Protein AF-A0A7Z9I8X0-F1 (afdb_monomer_lite)

pLDDT: mean 76.62, std 14.81, range [47.12, 95.0]

Secondary structure (DSSP, 8-state):
--HHHHHHHHHHHHHHHHHHHHHHHHHHHHHHHHHHHHHHTHHHHHHHHHTT--HHHHHHHHHHHHHHHHHHHHHHHHHHHHHHHHHHHTS-GGGT-TTS-TTTTBSSSSB--S-------HHHHHHHHHHHHHHHHHHHHHHHHHHTT--HHHHGGG-

Radius of gyration: 24.28 Å; chains: 1; bounding box: 55×25×72 Å

Structure (mmCIF, N/CA/C/O backbone):
data_AF-A0A7Z9I8X0-F1
#
_entry.id   AF-A0A7Z9I8X0-F1
#
loop_
_atom_site.group_PDB
_atom_site.id
_atom_site.type_symbol
_atom_site.label_atom_id
_atom_site.label_alt_id
_atom_site.label_comp_id
_atom_site.label_asym_id
_atom_site.label_entity_id
_atom_site.label_seq_id
_atom_site.pdbx_PDB_ins_code
_atom_site.Cartn_x
_atom_site.Cartn_y
_atom_site.Cartn_z
_atom_site.occupancy
_atom_site.B_iso_or_equiv
_atom_site.auth_seq_id
_atom_site.auth_comp_id
_atom_site.auth_asym_id
_atom_site.auth_atom_id
_atom_site.pdbx_PDB_model_num
ATOM 1 N N . MET A 1 1 ? 9.023 -12.705 -38.899 1.00 54.38 1 MET A N 1
ATOM 2 C CA . MET A 1 1 ? 9.408 -13.889 -38.105 1.00 54.38 1 MET A CA 1
ATOM 3 C C . MET A 1 1 ? 8.436 -14.007 -36.934 1.00 54.38 1 MET A C 1
ATOM 5 O O . MET A 1 1 ? 8.353 -13.054 -36.171 1.00 54.38 1 MET A O 1
ATOM 9 N N . PRO A 1 2 ? 7.618 -15.070 -36.849 1.00 68.62 2 PRO A N 1
ATOM 10 C CA . PRO A 1 2 ? 6.595 -15.218 -35.807 1.00 68.62 2 PRO A CA 1
ATOM 11 C C . PRO A 1 2 ? 7.161 -15.547 -34.412 1.00 68.62 2 PRO A C 1
ATOM 13 O O . PRO A 1 2 ? 6.538 -15.157 -33.427 1.00 68.62 2 PRO A O 1
ATOM 16 N N . ASP A 1 3 ? 8.350 -16.155 -34.320 1.00 71.75 3 ASP A N 1
ATOM 17 C CA . ASP A 1 3 ? 8.948 -16.568 -33.037 1.00 71.75 3 ASP A CA 1
ATOM 18 C C . ASP A 1 3 ? 9.293 -15.397 -32.101 1.00 71.75 3 ASP A C 1
ATOM 20 O O . ASP A 1 3 ? 8.982 -15.435 -30.912 1.00 71.75 3 ASP A O 1
ATOM 24 N N . ILE A 1 4 ? 9.841 -14.300 -32.632 1.00 70.69 4 ILE A N 1
ATOM 25 C CA . ILE A 1 4 ? 10.164 -13.098 -31.837 1.00 70.69 4 ILE A CA 1
ATOM 26 C C . ILE A 1 4 ? 8.918 -12.404 -31.261 1.00 70.69 4 ILE A C 1
ATOM 28 O O . ILE A 1 4 ? 8.968 -11.775 -30.209 1.00 70.69 4 ILE A O 1
ATOM 32 N N . ALA A 1 5 ? 7.766 -12.515 -31.929 1.00 74.44 5 ALA A N 1
ATOM 33 C CA . ALA A 1 5 ? 6.522 -11.941 -31.422 1.00 74.44 5 ALA A CA 1
ATOM 34 C C . ALA A 1 5 ? 5.926 -12.801 -30.298 1.00 74.44 5 ALA A C 1
ATOM 36 O O . ALA A 1 5 ? 5.265 -12.273 -29.400 1.00 74.44 5 ALA A O 1
ATOM 37 N N . THR A 1 6 ? 6.148 -14.118 -30.338 1.00 78.56 6 THR A N 1
ATOM 38 C CA . THR A 1 6 ? 5.732 -15.031 -29.271 1.00 78.56 6 THR A CA 1
ATOM 39 C C . THR A 1 6 ? 6.621 -14.928 -28.035 1.00 78.56 6 THR A C 1
ATOM 41 O O . THR A 1 6 ? 6.076 -14.938 -26.932 1.00 78.56 6 THR A O 1
ATOM 44 N N . THR A 1 7 ? 7.935 -14.722 -28.185 1.00 76.50 7 THR A N 1
ATOM 45 C CA . THR A 1 7 ? 8.851 -14.532 -27.044 1.00 76.50 7 THR A CA 1
ATOM 46 C C . THR A 1 7 ? 8.546 -13.243 -26.280 1.00 76.50 7 THR A C 1
ATOM 48 O O . THR A 1 7 ? 8.316 -13.292 -25.075 1.00 76.50 7 THR A O 1
ATOM 51 N N . ILE A 1 8 ? 8.367 -12.114 -26.977 1.00 77.31 8 ILE A N 1
ATOM 52 C CA . ILE A 1 8 ? 8.001 -10.828 -26.348 1.00 77.31 8 ILE A CA 1
ATOM 53 C C . ILE A 1 8 ? 6.670 -10.926 -25.579 1.00 77.31 8 ILE A C 1
ATOM 55 O O . ILE A 1 8 ? 6.493 -10.314 -24.522 1.00 77.31 8 ILE A O 1
ATOM 59 N N . ARG A 1 9 ? 5.702 -11.695 -26.097 1.00 79.94 9 ARG A N 1
ATOM 60 C CA . ARG A 1 9 ? 4.418 -11.918 -25.411 1.00 79.94 9 ARG A CA 1
ATOM 61 C C . ARG A 1 9 ? 4.577 -12.786 -24.163 1.00 79.94 9 ARG A C 1
ATOM 63 O O . ARG A 1 9 ? 3.959 -12.460 -23.153 1.00 79.94 9 ARG A O 1
ATOM 70 N N . MET A 1 10 ? 5.387 -13.846 -24.220 1.00 83.69 10 MET A N 1
ATOM 71 C CA . MET A 1 10 ? 5.678 -14.691 -23.056 1.00 83.69 10 MET A CA 1
ATOM 72 C C . MET A 1 10 ? 6.347 -13.896 -21.936 1.00 83.69 10 MET A C 1
ATOM 74 O O . MET A 1 10 ? 5.865 -13.945 -20.803 1.00 83.69 10 MET A O 1
ATOM 78 N N . ASP A 1 11 ? 7.372 -13.105 -22.256 1.00 84.25 11 ASP A N 1
ATOM 79 C CA . ASP A 1 11 ? 8.092 -12.304 -21.262 1.00 84.25 11 ASP A CA 1
ATOM 80 C C . ASP A 1 11 ? 7.173 -11.285 -20.590 1.00 84.25 11 ASP A C 1
ATOM 82 O O . ASP A 1 11 ? 7.150 -11.155 -19.364 1.00 84.25 11 ASP A O 1
ATOM 86 N N . ARG A 1 12 ? 6.325 -10.608 -21.374 1.00 83.44 12 ARG A N 1
ATOM 87 C CA . ARG A 1 12 ? 5.361 -9.651 -20.826 1.00 83.44 12 ARG A CA 1
ATOM 88 C C . ARG A 1 12 ? 4.384 -10.313 -19.856 1.00 83.44 12 ARG A C 1
ATOM 90 O O . ARG A 1 12 ? 4.099 -9.750 -18.800 1.00 83.44 12 ARG A O 1
ATOM 97 N N . THR A 1 13 ? 3.861 -11.487 -20.201 1.00 87.75 13 THR A N 1
ATOM 98 C CA . THR A 1 13 ? 2.948 -12.228 -19.322 1.00 87.75 13 THR A CA 1
ATOM 99 C C . THR A 1 13 ? 3.655 -12.694 -18.050 1.00 87.75 13 THR A C 1
ATOM 101 O O . THR A 1 13 ? 3.085 -12.558 -16.965 1.00 87.75 13 THR A O 1
ATOM 104 N N . ALA A 1 14 ? 4.900 -13.169 -18.155 1.00 87.38 14 ALA A N 1
ATOM 105 C CA . ALA A 1 14 ? 5.701 -13.568 -17.004 1.00 87.38 14 ALA A CA 1
ATOM 106 C C . ALA A 1 14 ? 5.908 -12.390 -16.039 1.00 87.38 14 ALA A C 1
ATOM 108 O O . ALA A 1 14 ? 5.537 -12.488 -14.869 1.00 87.38 14 ALA A O 1
ATOM 109 N N . VAL A 1 15 ? 6.387 -11.243 -16.530 1.00 85.12 15 VAL A N 1
ATOM 110 C CA . VAL A 1 15 ? 6.625 -10.044 -15.705 1.00 85.12 15 VAL A CA 1
ATOM 111 C C . VAL A 1 15 ? 5.349 -9.576 -15.000 1.00 85.12 15 VAL A C 1
ATOM 113 O O . VAL A 1 15 ? 5.376 -9.306 -13.799 1.00 85.12 15 VAL A O 1
ATOM 116 N N . VAL A 1 16 ? 4.212 -9.535 -15.704 1.00 86.38 16 VAL A N 1
ATOM 117 C CA . VAL A 1 16 ? 2.921 -9.155 -15.101 1.00 86.38 16 VAL A CA 1
ATOM 118 C C . VAL A 1 16 ? 2.503 -10.136 -14.002 1.00 86.38 16 VAL A C 1
ATOM 120 O O . VAL A 1 16 ? 2.010 -9.709 -12.958 1.00 86.38 16 VAL A O 1
ATOM 123 N N . SER A 1 17 ? 2.721 -11.440 -14.195 1.00 90.69 17 SER A N 1
ATOM 124 C CA . SER A 1 17 ? 2.374 -12.450 -13.189 1.00 90.69 17 SER A CA 1
ATOM 125 C C . SER A 1 17 ? 3.215 -12.327 -11.911 1.00 90.69 17 SER A C 1
ATOM 127 O O . SER A 1 17 ? 2.658 -12.324 -10.811 1.00 90.69 17 SER A O 1
ATOM 129 N N . PHE A 1 18 ? 4.532 -12.129 -12.040 1.00 91.38 18 PHE A N 1
ATOM 130 C CA . PHE A 1 18 ? 5.422 -11.905 -10.898 1.00 91.38 18 PHE A CA 1
ATOM 131 C C . PHE A 1 18 ? 5.068 -10.623 -10.156 1.00 91.38 18 PHE A C 1
ATOM 133 O O . PHE A 1 18 ? 4.993 -10.606 -8.929 1.00 91.38 18 PHE A O 1
ATOM 140 N N . MET A 1 19 ? 4.790 -9.558 -10.903 1.00 88.38 19 MET A N 1
ATOM 141 C CA . MET A 1 19 ? 4.387 -8.284 -10.336 1.00 88.38 19 MET A CA 1
ATOM 142 C C . MET A 1 19 ? 3.102 -8.409 -9.513 1.00 88.38 19 MET A C 1
ATOM 144 O O . MET A 1 19 ? 3.039 -7.914 -8.388 1.00 88.38 19 MET A O 1
ATOM 148 N N . PHE A 1 20 ? 2.093 -9.104 -10.044 1.00 90.88 20 PHE A N 1
ATOM 149 C CA . PHE A 1 20 ? 0.861 -9.377 -9.313 1.00 90.88 20 PHE A CA 1
ATOM 150 C C . PHE A 1 20 ? 1.143 -10.126 -8.004 1.00 90.88 20 PHE A C 1
ATOM 152 O O . PHE A 1 20 ? 0.625 -9.753 -6.952 1.00 90.88 20 PHE A O 1
ATOM 159 N N . MET A 1 21 ? 2.016 -11.135 -8.044 1.00 95.00 21 MET A N 1
ATOM 160 C CA . MET A 1 21 ? 2.382 -11.904 -6.856 1.00 95.00 21 MET A CA 1
ATOM 161 C C . MET A 1 21 ? 3.079 -11.043 -5.792 1.00 95.00 21 MET A C 1
ATOM 163 O O . MET A 1 21 ? 2.729 -11.120 -4.615 1.00 95.00 21 MET A O 1
ATOM 167 N N . LEU A 1 22 ? 4.014 -10.177 -6.196 1.00 92.88 22 LEU A N 1
ATOM 168 C CA . LEU A 1 22 ? 4.693 -9.252 -5.285 1.00 92.88 22 LEU A CA 1
ATOM 169 C C . LEU A 1 22 ? 3.708 -8.303 -4.603 1.00 92.88 22 LEU A C 1
ATOM 171 O O . LEU A 1 22 ? 3.783 -8.116 -3.389 1.00 92.88 22 LEU A O 1
ATOM 175 N N . VAL A 1 23 ? 2.753 -7.751 -5.356 1.00 90.19 23 VAL A N 1
ATOM 176 C CA . VAL A 1 23 ? 1.706 -6.894 -4.787 1.00 90.19 23 VAL A CA 1
ATOM 177 C C . VAL A 1 23 ? 0.922 -7.649 -3.714 1.00 90.19 23 VAL A C 1
ATOM 179 O O . VAL A 1 23 ? 0.738 -7.124 -2.619 1.00 90.19 23 VAL A O 1
ATOM 182 N N . VAL A 1 24 ? 0.524 -8.897 -3.973 1.00 92.50 24 VAL A N 1
ATOM 183 C CA . VAL A 1 24 ? -0.198 -9.724 -2.991 1.00 92.50 24 VAL A CA 1
ATOM 184 C C . VAL A 1 24 ? 0.622 -9.946 -1.715 1.00 92.50 24 VAL A C 1
ATOM 186 O O . VAL A 1 24 ? 0.086 -9.798 -0.617 1.00 92.50 24 VAL A O 1
ATOM 189 N N . ILE A 1 25 ? 1.917 -10.254 -1.834 1.00 94.62 25 ILE A N 1
ATOM 190 C CA . ILE A 1 25 ? 2.803 -10.476 -0.677 1.00 94.62 25 ILE A CA 1
ATOM 191 C C . ILE A 1 25 ? 2.925 -9.207 0.172 1.00 94.62 25 ILE A C 1
ATOM 193 O O . ILE A 1 25 ? 2.810 -9.259 1.401 1.00 94.62 25 ILE A O 1
ATOM 197 N N . VAL A 1 26 ? 3.126 -8.055 -0.471 1.00 91.56 26 VAL A N 1
ATOM 198 C CA . VAL A 1 26 ? 3.239 -6.773 0.233 1.00 91.56 26 VAL A CA 1
ATOM 199 C C . VAL A 1 26 ? 1.927 -6.430 0.937 1.00 91.56 26 VAL A C 1
ATOM 201 O O . VAL A 1 26 ? 1.946 -6.069 2.112 1.00 91.56 26 VAL A O 1
ATOM 204 N N . LEU A 1 27 ? 0.783 -6.618 0.274 1.00 90.62 27 LEU A N 1
ATOM 205 C CA . LEU A 1 27 ? -0.529 -6.403 0.888 1.00 90.62 27 LEU A CA 1
ATOM 206 C C . LEU A 1 27 ? -0.745 -7.315 2.100 1.00 90.62 27 LEU A C 1
ATOM 208 O O . LEU A 1 27 ? -1.195 -6.846 3.140 1.00 90.62 27 LEU A O 1
ATOM 212 N N . PHE A 1 28 ? -0.379 -8.594 2.011 1.00 91.94 28 PHE A N 1
ATOM 213 C CA . PHE A 1 28 ? -0.487 -9.521 3.139 1.00 91.94 28 PHE A CA 1
ATOM 214 C C . PHE A 1 28 ? 0.419 -9.125 4.317 1.00 91.94 28 PHE A C 1
ATOM 216 O O . PHE A 1 28 ? 0.033 -9.236 5.484 1.00 91.94 28 PHE A O 1
ATOM 223 N N . THR A 1 29 ? 1.610 -8.611 4.012 1.00 92.44 29 THR A N 1
ATOM 224 C CA . THR A 1 29 ? 2.552 -8.108 5.017 1.00 92.44 29 THR A CA 1
ATOM 225 C C . THR A 1 29 ? 1.971 -6.893 5.735 1.00 92.44 29 THR A C 1
ATOM 227 O O . THR A 1 29 ? 1.914 -6.871 6.963 1.00 92.44 29 THR A O 1
ATOM 230 N N . MET A 1 30 ? 1.455 -5.913 4.985 1.00 90.75 30 MET A N 1
ATOM 231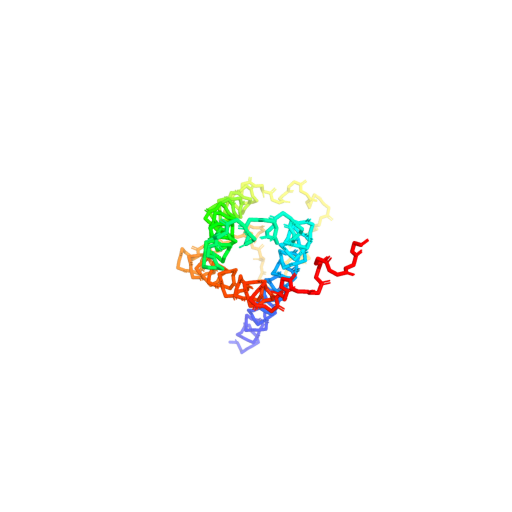 C CA . MET A 1 30 ? 0.796 -4.738 5.566 1.00 90.75 30 MET A CA 1
ATOM 232 C C . MET A 1 30 ? -0.429 -5.125 6.393 1.00 90.75 30 MET A C 1
ATOM 234 O O . MET A 1 30 ? -0.604 -4.619 7.500 1.00 90.75 30 MET A O 1
ATOM 238 N N . PHE A 1 31 ? -1.246 -6.051 5.886 1.00 89.62 31 PHE A N 1
ATOM 239 C CA . PHE A 1 31 ? -2.405 -6.574 6.602 1.00 89.62 31 PHE A CA 1
ATOM 240 C C . PHE A 1 31 ? -2.008 -7.129 7.971 1.00 89.62 31 PHE A C 1
ATOM 242 O O . PHE A 1 31 ? -2.615 -6.769 8.976 1.00 89.62 31 PHE A O 1
ATOM 249 N N . SER A 1 32 ? -0.971 -7.966 8.012 1.00 89.81 32 SER A N 1
ATOM 250 C CA . SER A 1 32 ? -0.517 -8.615 9.244 1.00 89.81 32 SER A CA 1
ATOM 251 C C . SER A 1 32 ? -0.049 -7.595 10.287 1.00 89.81 32 SER A C 1
ATOM 253 O O . SER A 1 32 ? -0.385 -7.715 11.464 1.00 89.81 32 SER A O 1
ATOM 255 N N . THR A 1 33 ? 0.654 -6.546 9.858 1.00 90.12 33 THR A N 1
ATOM 256 C CA . THR A 1 33 ? 1.115 -5.469 10.746 1.00 90.12 33 THR A CA 1
ATOM 257 C C . THR A 1 33 ? -0.041 -4.634 11.297 1.00 90.12 33 THR A C 1
ATOM 259 O O . THR A 1 33 ? -0.108 -4.394 12.502 1.00 90.12 33 THR A O 1
ATOM 262 N N . ILE A 1 34 ? -0.983 -4.216 10.443 1.00 88.56 34 ILE A N 1
ATOM 263 C CA . ILE A 1 34 ? -2.144 -3.417 10.871 1.00 88.56 34 ILE A CA 1
ATOM 264 C C . ILE A 1 34 ? -3.040 -4.243 11.801 1.00 88.56 34 ILE A C 1
ATOM 266 O O . ILE A 1 34 ? -3.544 -3.741 12.808 1.00 88.56 34 ILE A O 1
ATOM 270 N N . LEU A 1 35 ? -3.214 -5.531 11.502 1.00 86.62 35 LEU A N 1
ATOM 271 C CA . LEU A 1 35 ? -3.962 -6.443 12.355 1.00 86.62 35 LEU A CA 1
ATOM 272 C C . LEU A 1 35 ? -3.330 -6.543 13.747 1.00 86.62 35 LEU A C 1
ATOM 274 O O . LEU A 1 35 ? -4.039 -6.434 14.741 1.00 86.62 35 LEU A O 1
ATOM 278 N N . MET A 1 36 ? -2.006 -6.682 13.838 1.00 87.56 36 MET A N 1
ATOM 279 C CA . MET A 1 36 ? -1.325 -6.714 15.134 1.00 87.56 36 MET A CA 1
ATOM 280 C C . MET A 1 36 ? -1.506 -5.399 15.910 1.00 87.56 36 MET A C 1
ATOM 282 O O . MET A 1 36 ? -1.964 -5.425 17.051 1.00 87.56 36 MET A O 1
ATOM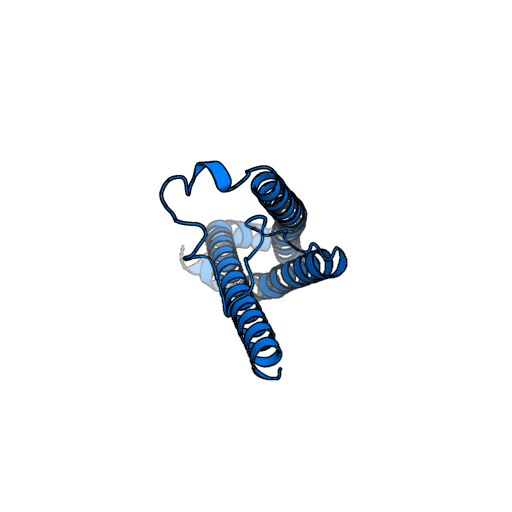 286 N N . SER A 1 37 ? -1.246 -4.252 15.270 1.00 85.81 37 SER A N 1
ATOM 287 C CA . SER A 1 37 ? -1.406 -2.913 15.872 1.00 85.81 37 SER A CA 1
ATOM 288 C C . SER A 1 37 ? -2.823 -2.690 16.424 1.00 85.81 37 SER A C 1
ATOM 290 O O . SER A 1 37 ? -3.017 -2.176 17.528 1.00 85.81 37 SER A O 1
ATOM 292 N N . THR A 1 38 ? -3.842 -3.142 15.688 1.00 84.00 38 THR A N 1
ATOM 293 C CA . THR A 1 38 ? -5.244 -3.025 16.118 1.00 84.00 38 THR A CA 1
ATOM 294 C C . THR A 1 38 ? -5.609 -3.974 17.258 1.00 84.00 38 THR A C 1
ATOM 296 O O . THR A 1 38 ? -6.397 -3.596 18.125 1.00 84.00 38 THR A O 1
ATOM 299 N N . LEU A 1 39 ? -5.037 -5.181 17.298 1.00 83.00 39 LEU A N 1
ATOM 300 C CA . LEU A 1 39 ? -5.262 -6.141 18.381 1.00 83.00 39 LEU A CA 1
ATOM 301 C C . LEU A 1 39 ? -4.634 -5.686 19.702 1.00 83.00 39 LEU A C 1
ATOM 303 O O . LEU A 1 39 ? -5.273 -5.819 20.745 1.00 83.00 39 LEU A O 1
ATOM 307 N N . GLU A 1 40 ? -3.430 -5.116 19.673 1.00 86.00 40 GLU A N 1
ATOM 308 C CA . GLU A 1 40 ? -2.761 -4.596 20.875 1.00 86.00 40 GLU A CA 1
ATOM 309 C C . GLU A 1 40 ? -3.536 -3.427 21.497 1.00 86.00 40 GLU A C 1
ATOM 311 O O . GLU A 1 40 ? -3.748 -3.378 22.710 1.00 86.00 40 GLU A O 1
ATOM 316 N N . ARG A 1 41 ? -4.045 -2.521 20.655 1.00 84.00 41 ARG A N 1
ATOM 317 C CA . ARG A 1 41 ? -4.772 -1.311 21.078 1.00 84.00 41 ARG A CA 1
ATOM 318 C C . ARG A 1 41 ? -6.257 -1.542 21.349 1.00 84.00 41 ARG A C 1
ATOM 320 O O . ARG A 1 41 ? -6.967 -0.633 21.775 1.00 84.00 41 ARG A O 1
ATOM 327 N N . LYS A 1 42 ? -6.742 -2.768 21.156 1.00 81.31 42 LYS A N 1
ATOM 328 C CA . LYS A 1 42 ? -8.143 -3.154 21.357 1.00 81.31 42 LYS A CA 1
ATOM 329 C C . LYS A 1 42 ? -8.667 -2.802 22.754 1.00 81.31 42 LYS A C 1
ATOM 331 O O . LYS A 1 42 ? -9.752 -2.243 22.883 1.00 81.31 42 LYS A O 1
ATOM 336 N N . ARG A 1 43 ? -7.850 -3.046 23.784 1.00 78.56 43 ARG A N 1
ATOM 337 C CA . ARG A 1 43 ? -8.175 -2.723 25.185 1.00 78.56 43 ARG A CA 1
ATOM 338 C C . ARG A 1 43 ? -8.309 -1.219 25.432 1.00 78.56 43 ARG A C 1
ATOM 340 O O . ARG A 1 43 ? -9.181 -0.799 26.186 1.00 78.56 43 ARG A O 1
ATOM 347 N N . GLU A 1 44 ? -7.470 -0.412 24.789 1.00 84.06 44 GLU A N 1
ATOM 348 C CA . GLU A 1 44 ? -7.548 1.053 24.857 1.00 84.06 44 GLU A CA 1
ATOM 349 C C . GLU A 1 44 ? -8.798 1.567 24.134 1.00 84.06 44 GLU A C 1
ATOM 351 O O . GLU A 1 44 ? -9.487 2.463 24.612 1.00 84.06 44 GLU A O 1
ATOM 356 N N . PHE A 1 45 ? -9.150 0.961 22.999 1.00 81.75 45 PHE A N 1
ATOM 357 C CA . PHE A 1 45 ? -10.370 1.305 22.277 1.00 81.75 45 PHE A CA 1
ATOM 358 C C . PHE A 1 45 ? -11.635 0.968 23.066 1.00 81.75 45 PHE A C 1
ATOM 360 O O . PHE A 1 45 ? -12.578 1.757 23.057 1.00 81.75 45 PHE A O 1
ATOM 367 N N . ALA A 1 46 ? -11.654 -0.151 23.792 1.00 79.06 46 ALA A N 1
ATOM 368 C CA . ALA A 1 46 ? -12.770 -0.509 24.661 1.00 79.06 46 ALA A CA 1
ATOM 369 C C . ALA A 1 46 ? -12.963 0.484 25.820 1.00 79.06 46 ALA A C 1
ATOM 371 O O . ALA A 1 46 ? -14.103 0.832 26.136 1.00 79.06 46 ALA A O 1
ATOM 372 N N . SER A 1 47 ? -11.879 0.990 26.421 1.00 83.81 47 SER A N 1
ATOM 373 C CA . SER A 1 47 ? -11.980 2.010 27.473 1.00 83.81 47 SER A CA 1
ATOM 374 C C . SER A 1 47 ? -12.446 3.365 26.925 1.00 83.81 47 SER A C 1
ATOM 376 O O . SER A 1 47 ? -13.286 4.013 27.546 1.00 83.81 47 SER A O 1
ATOM 378 N N . LEU A 1 48 ? -11.996 3.759 25.729 1.00 82.62 48 LEU A N 1
ATOM 379 C CA . LEU A 1 48 ? -12.481 4.960 25.034 1.00 82.62 48 LEU A CA 1
ATOM 380 C C . LEU A 1 48 ? -13.970 4.852 24.667 1.00 82.62 48 LEU A C 1
ATOM 382 O O . LEU A 1 48 ? -14.740 5.783 24.898 1.00 82.62 48 LEU A O 1
ATOM 386 N N . LEU A 1 49 ? -14.407 3.694 24.164 1.00 82.00 49 LEU A N 1
ATOM 387 C CA . LEU A 1 49 ? -15.821 3.410 23.891 1.00 82.00 49 LEU A CA 1
ATOM 388 C C . LEU A 1 49 ? -16.679 3.516 25.161 1.00 82.00 49 LEU A C 1
ATOM 390 O O . LEU A 1 49 ? -17.784 4.053 25.105 1.00 82.00 49 LEU A O 1
ATOM 394 N N . ALA A 1 50 ? -16.167 3.065 26.310 1.00 81.31 50 ALA A N 1
ATOM 395 C CA . ALA A 1 50 ? -16.854 3.188 27.598 1.00 81.31 50 ALA A CA 1
ATOM 396 C C . ALA A 1 50 ? -16.982 4.647 28.082 1.00 81.31 50 ALA A C 1
ATOM 398 O O . ALA A 1 50 ? -17.931 4.969 28.795 1.00 81.31 50 ALA A O 1
ATOM 399 N N . LEU A 1 51 ? -16.073 5.536 27.665 1.00 83.19 51 LEU A N 1
ATOM 400 C CA . LEU A 1 51 ? -16.142 6.981 27.918 1.00 83.19 51 LEU A CA 1
ATOM 401 C C . LEU A 1 51 ? -17.077 7.728 26.947 1.00 83.19 51 LEU A C 1
ATOM 403 O O . LEU A 1 51 ? -17.314 8.921 27.130 1.00 83.19 51 LEU A O 1
ATOM 407 N N . GLY A 1 52 ? -17.635 7.040 25.945 1.00 82.56 52 GLY A N 1
ATOM 408 C CA . GLY A 1 52 ? -18.592 7.600 24.985 1.00 82.56 52 GLY A CA 1
ATOM 409 C C . GLY A 1 52 ? -18.017 7.918 23.602 1.00 82.56 52 GLY A C 1
ATOM 410 O O . GLY A 1 52 ? -18.720 8.508 22.783 1.00 82.56 52 GLY A O 1
ATOM 411 N N . THR A 1 53 ? -16.773 7.523 23.308 1.00 82.06 53 THR A N 1
ATOM 412 C CA . THR A 1 53 ? -16.182 7.664 21.968 1.00 82.06 53 THR A CA 1
ATOM 413 C C . THR A 1 53 ? -16.964 6.855 20.932 1.00 82.06 53 THR A C 1
ATOM 415 O O . THR A 1 53 ? -17.341 5.706 21.163 1.00 82.06 53 THR A O 1
ATOM 418 N N . GLN A 1 54 ? -17.203 7.434 19.754 1.00 82.25 54 GLN A N 1
ATOM 419 C CA . GLN A 1 54 ? -17.964 6.768 18.701 1.00 82.25 54 GLN A CA 1
ATOM 420 C C . GLN A 1 54 ? -17.085 5.768 17.930 1.00 82.25 54 GLN A C 1
ATOM 422 O O . GLN A 1 54 ? -15.968 6.078 17.525 1.00 82.25 54 GLN A O 1
ATOM 427 N N . GLN A 1 55 ? -17.637 4.590 17.609 1.00 78.31 55 GLN A N 1
ATOM 428 C CA . GLN A 1 55 ? -16.984 3.554 16.784 1.00 78.31 55 GLN A CA 1
ATOM 429 C C . GLN A 1 55 ? -16.438 4.090 15.441 1.00 78.31 55 GLN A C 1
ATOM 431 O O . GLN A 1 55 ? -15.543 3.491 14.853 1.00 78.31 55 GLN A O 1
ATOM 436 N N . ILE A 1 56 ? -16.997 5.191 14.922 1.00 82.12 56 ILE A N 1
ATOM 437 C CA . ILE A 1 56 ? -16.568 5.823 13.666 1.00 82.12 56 ILE A CA 1
ATOM 438 C C . ILE A 1 56 ? -15.177 6.463 13.788 1.00 82.12 56 ILE A C 1
ATOM 440 O O . ILE A 1 56 ? -14.409 6.409 12.831 1.00 82.12 56 ILE A O 1
ATOM 444 N N . GLU A 1 57 ? -14.832 7.015 14.956 1.00 84.94 57 GLU A N 1
ATOM 445 C CA . GLU A 1 57 ? -13.553 7.700 15.179 1.00 84.94 57 GLU A CA 1
ATOM 446 C C . GLU A 1 57 ? -12.396 6.701 15.119 1.00 84.94 57 GLU A C 1
ATOM 448 O O . GLU A 1 57 ? -11.378 6.956 14.479 1.00 84.94 57 GLU A O 1
ATOM 453 N N . LEU A 1 58 ? -12.612 5.500 15.662 1.00 83.38 58 LEU A N 1
ATOM 454 C CA . LEU A 1 58 ? -11.657 4.393 15.597 1.00 83.38 58 LEU A CA 1
ATOM 455 C C . LEU A 1 58 ? -11.414 3.928 14.155 1.00 83.38 58 LEU A C 1
ATOM 457 O O . LEU A 1 58 ? -10.274 3.705 13.745 1.00 83.38 58 LEU A O 1
ATOM 461 N N . LYS A 1 59 ? -12.485 3.818 13.357 1.00 84.56 59 LYS A N 1
ATOM 462 C CA . LYS A 1 59 ? -12.390 3.445 11.935 1.00 84.56 59 LYS A CA 1
ATOM 463 C C . LYS A 1 59 ? -11.634 4.501 11.134 1.00 84.56 59 LYS A C 1
ATOM 465 O O . LYS A 1 59 ? -10.789 4.150 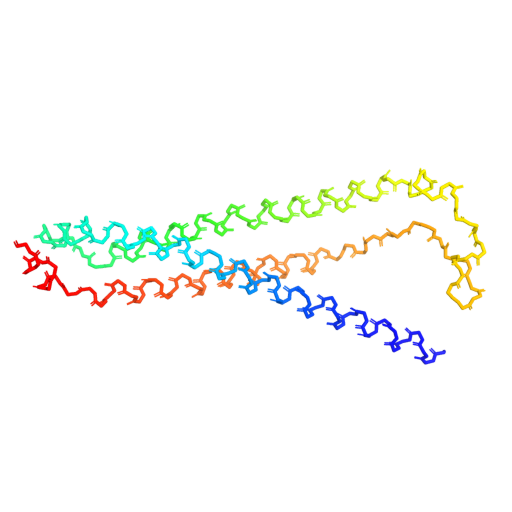10.315 1.00 84.56 59 LYS A O 1
ATOM 470 N N . LEU A 1 60 ? -11.924 5.781 11.383 1.00 88.38 60 LEU A N 1
ATOM 471 C CA . LEU A 1 60 ? -11.227 6.898 10.748 1.00 88.38 60 LEU A CA 1
ATOM 472 C C . LEU A 1 60 ? -9.743 6.895 11.097 1.00 88.38 60 LEU A C 1
ATOM 474 O O . LEU A 1 60 ? -8.922 7.081 10.208 1.00 88.38 60 LEU A O 1
ATOM 478 N N . GLN A 1 61 ? -9.383 6.622 12.349 1.00 88.81 61 GLN A N 1
ATOM 479 C CA . GLN A 1 61 ? -7.986 6.578 12.769 1.00 88.81 61 GLN A CA 1
ATOM 480 C C . GLN A 1 61 ? -7.171 5.540 11.978 1.00 88.81 61 GLN A C 1
ATOM 482 O O . GLN A 1 61 ? -6.089 5.850 11.487 1.00 88.81 61 GLN A O 1
ATOM 487 N N . ILE A 1 62 ? -7.707 4.331 11.799 1.00 87.62 62 ILE A N 1
ATOM 488 C CA . ILE A 1 62 ? -7.033 3.251 11.052 1.00 87.62 62 ILE A CA 1
ATOM 489 C C . ILE A 1 62 ? -7.005 3.540 9.555 1.00 87.62 62 ILE A C 1
ATOM 491 O O . ILE A 1 62 ? -6.017 3.253 8.871 1.00 87.62 62 ILE A O 1
ATOM 495 N N . PHE A 1 63 ? -8.078 4.143 9.041 1.00 89.69 63 PHE A N 1
ATOM 496 C CA . PHE A 1 63 ? -8.106 4.620 7.668 1.00 89.69 63 PHE A CA 1
ATOM 497 C C . PHE A 1 63 ? -7.002 5.655 7.431 1.00 89.69 63 PHE A C 1
ATOM 499 O O . PHE A 1 63 ? -6.256 5.528 6.465 1.00 89.69 63 PHE A O 1
ATOM 506 N N . PHE A 1 64 ? -6.837 6.625 8.336 1.00 91.19 64 PHE A N 1
ATOM 507 C CA . PHE A 1 64 ? -5.763 7.614 8.262 1.00 91.19 64 PHE A CA 1
ATOM 508 C C . PHE A 1 64 ? -4.378 6.982 8.365 1.00 91.19 64 PHE A C 1
ATOM 510 O O . PHE A 1 64 ? -3.502 7.350 7.590 1.00 91.19 64 PHE A O 1
ATOM 517 N N . GLU A 1 65 ? -4.179 6.007 9.252 1.00 89.12 65 GLU A N 1
ATOM 518 C CA . GLU A 1 65 ? -2.918 5.266 9.350 1.00 89.12 65 GLU A CA 1
ATOM 519 C C . GLU A 1 65 ? -2.567 4.613 8.006 1.00 89.12 65 GLU A C 1
ATOM 521 O O . GLU A 1 65 ? -1.491 4.843 7.452 1.00 89.12 65 GLU A O 1
ATOM 526 N N . THR A 1 66 ? -3.521 3.893 7.409 1.00 89.56 66 THR A N 1
ATOM 527 C CA . THR A 1 66 ? -3.313 3.220 6.117 1.00 89.56 66 THR A CA 1
ATOM 528 C C . THR A 1 66 ? -3.130 4.215 4.966 1.00 89.56 66 THR A C 1
ATOM 530 O O . THR A 1 66 ? -2.311 4.002 4.072 1.00 89.56 66 THR A O 1
ATOM 533 N N . PHE A 1 67 ? -3.870 5.321 4.985 1.00 91.62 67 PHE A N 1
ATOM 534 C CA . PHE A 1 67 ? -3.786 6.383 3.987 1.00 91.62 67 PHE A CA 1
ATOM 535 C C . PHE A 1 67 ? -2.418 7.072 4.009 1.00 91.62 67 PHE A C 1
ATOM 537 O O . PHE A 1 67 ? -1.808 7.260 2.956 1.00 91.62 67 PHE A O 1
ATOM 544 N N . ILE A 1 68 ? -1.901 7.381 5.202 1.00 91.75 68 ILE A N 1
ATOM 545 C CA . ILE A 1 68 ? -0.556 7.937 5.392 1.00 91.75 68 ILE A CA 1
ATOM 546 C C . ILE A 1 68 ? 0.494 6.948 4.880 1.00 91.75 68 ILE A C 1
ATOM 548 O O . ILE A 1 68 ? 1.378 7.342 4.119 1.00 91.75 68 ILE A O 1
ATOM 552 N N . PHE A 1 69 ? 0.364 5.661 5.216 1.00 90.06 69 PHE A N 1
ATOM 553 C CA . PHE A 1 69 ? 1.245 4.625 4.679 1.00 90.06 69 PHE A CA 1
ATOM 554 C C . PHE A 1 69 ? 1.231 4.591 3.148 1.00 90.06 69 PHE A C 1
ATOM 556 O O . PHE A 1 69 ? 2.295 4.573 2.536 1.00 90.06 69 PHE A O 1
ATOM 563 N N . GLY A 1 70 ? 0.056 4.634 2.515 1.00 89.44 70 GLY A N 1
ATOM 564 C CA . GLY A 1 70 ? -0.062 4.655 1.057 1.00 89.44 70 GLY A CA 1
ATOM 565 C C . GLY A 1 70 ? 0.584 5.892 0.420 1.00 89.44 70 GLY A C 1
ATOM 566 O O . GLY A 1 70 ? 1.313 5.761 -0.565 1.00 89.44 70 GLY A O 1
ATOM 567 N N . ILE A 1 71 ? 0.361 7.078 1.001 1.00 91.75 71 ILE A N 1
ATOM 568 C CA . ILE A 1 71 ? 0.929 8.349 0.521 1.00 91.75 71 ILE A CA 1
ATOM 569 C C . ILE A 1 71 ? 2.446 8.371 0.632 1.00 91.75 71 ILE A C 1
ATOM 571 O O . ILE A 1 71 ? 3.089 8.990 -0.204 1.00 91.75 71 ILE A O 1
ATOM 575 N N . ILE A 1 72 ? 3.024 7.727 1.642 1.00 92.69 72 ILE A N 1
ATOM 576 C CA . ILE A 1 72 ? 4.477 7.676 1.818 1.00 92.69 72 ILE A CA 1
ATOM 577 C C . ILE A 1 72 ? 5.082 6.575 0.936 1.00 92.69 72 ILE A C 1
ATOM 579 O O . ILE A 1 72 ? 6.080 6.802 0.251 1.00 92.69 72 ILE A O 1
ATOM 583 N N . ALA A 1 73 ? 4.460 5.395 0.900 1.00 90.50 73 ALA A N 1
ATOM 584 C CA . ALA A 1 73 ? 4.973 4.233 0.183 1.00 90.50 73 ALA A CA 1
ATOM 585 C C . ALA A 1 73 ? 4.988 4.426 -1.341 1.00 90.50 73 ALA A C 1
ATOM 587 O O . ALA A 1 73 ? 5.964 4.046 -1.982 1.00 90.50 73 ALA A O 1
ATOM 588 N N . CYS A 1 74 ? 3.953 5.031 -1.936 1.00 90.69 74 CYS A N 1
ATOM 589 C CA . CYS A 1 74 ? 3.873 5.211 -3.392 1.00 90.69 74 CYS A CA 1
ATOM 590 C C . CYS A 1 74 ? 4.991 6.095 -3.979 1.00 90.69 74 CYS A C 1
ATOM 592 O O . CYS A 1 74 ? 5.681 5.634 -4.891 1.00 90.69 74 CYS A O 1
ATOM 594 N N . PRO A 1 75 ? 5.226 7.333 -3.500 1.00 91.31 75 PRO A N 1
ATOM 595 C CA . PRO A 1 75 ? 6.298 8.174 -4.016 1.00 91.31 75 PRO A CA 1
ATOM 596 C C . PRO A 1 75 ? 7.673 7.614 -3.663 1.00 91.31 75 PRO A C 1
ATOM 598 O O . PRO A 1 75 ? 8.544 7.634 -4.525 1.00 91.31 75 PRO A O 1
ATOM 601 N N . LEU A 1 76 ? 7.880 7.064 -2.458 1.00 92.69 76 LEU A N 1
ATOM 602 C CA . LEU A 1 76 ? 9.167 6.454 -2.110 1.00 92.69 76 LEU A CA 1
ATOM 603 C C . LEU A 1 76 ? 9.462 5.226 -2.972 1.00 92.69 76 LEU A C 1
ATOM 605 O O . LEU A 1 76 ? 10.569 5.103 -3.490 1.00 92.69 76 LEU A O 1
ATOM 609 N N . GLY A 1 77 ? 8.480 4.351 -3.178 1.00 89.25 77 GLY A N 1
ATOM 610 C CA . GLY A 1 77 ? 8.599 3.180 -4.043 1.00 89.25 77 GLY A CA 1
ATOM 611 C C . GLY A 1 77 ? 8.838 3.559 -5.504 1.00 89.25 77 GLY A C 1
ATOM 612 O O . GLY A 1 77 ? 9.756 3.042 -6.132 1.00 89.25 77 GLY A O 1
ATOM 613 N N . SER A 1 78 ? 8.076 4.517 -6.040 1.00 86.56 78 SER A N 1
ATOM 614 C CA . SER A 1 78 ? 8.268 4.983 -7.417 1.00 86.56 78 SER A CA 1
ATOM 615 C C . SER A 1 78 ? 9.612 5.689 -7.604 1.00 86.56 78 SER A C 1
ATOM 617 O O . SER A 1 78 ? 10.271 5.469 -8.617 1.00 86.56 78 SER A O 1
ATOM 619 N N . LEU A 1 79 ? 10.030 6.538 -6.660 1.00 89.19 79 LEU A N 1
ATOM 620 C CA . LEU A 1 79 ? 11.279 7.293 -6.760 1.00 89.19 79 LEU A CA 1
ATOM 621 C C . LEU A 1 79 ? 12.493 6.375 -6.615 1.00 89.19 79 LEU A C 1
ATOM 623 O O . LEU A 1 79 ? 13.429 6.485 -7.399 1.00 89.19 79 LEU A O 1
ATOM 627 N N . SER A 1 80 ? 12.462 5.448 -5.655 1.00 87.12 80 SER A N 1
ATOM 628 C CA . SER A 1 80 ? 13.523 4.448 -5.491 1.00 87.12 80 SER A CA 1
ATOM 629 C C . SER A 1 80 ? 13.577 3.483 -6.674 1.00 87.12 80 SER A C 1
ATOM 631 O O . SER A 1 80 ? 14.664 3.217 -7.169 1.00 87.12 80 SER A O 1
ATOM 633 N N . GLY A 1 81 ? 12.436 3.028 -7.198 1.00 85.56 81 GLY A N 1
ATOM 634 C CA . GLY A 1 81 ? 12.391 2.155 -8.373 1.00 85.56 81 GLY A CA 1
ATOM 635 C C . GLY A 1 81 ? 12.956 2.819 -9.631 1.00 85.56 81 GLY A C 1
ATOM 636 O O . GLY A 1 81 ? 13.804 2.240 -10.307 1.00 85.56 81 GLY A O 1
ATOM 637 N N . VAL A 1 82 ? 12.544 4.060 -9.922 1.00 81.31 82 VAL A N 1
ATOM 638 C CA . VAL A 1 82 ? 13.096 4.840 -11.046 1.00 81.31 82 VAL A CA 1
ATOM 639 C C . VAL A 1 82 ? 14.572 5.166 -10.807 1.00 81.31 82 VAL A C 1
ATOM 641 O O . VAL A 1 82 ? 15.379 5.035 -11.723 1.00 81.31 82 VAL A O 1
ATOM 644 N N . GLY A 1 83 ? 14.938 5.556 -9.585 1.00 83.19 83 GLY A N 1
ATOM 645 C CA . GLY A 1 83 ? 16.314 5.874 -9.208 1.00 83.19 83 GLY A CA 1
ATOM 646 C C . GLY A 1 83 ? 17.258 4.686 -9.375 1.00 83.19 83 GLY A C 1
ATOM 647 O O . GLY A 1 83 ? 18.315 4.838 -9.976 1.00 83.19 83 GLY A O 1
ATOM 648 N N . LEU A 1 84 ? 16.853 3.496 -8.923 1.00 81.12 84 LEU A N 1
ATOM 649 C CA . LEU A 1 84 ? 17.612 2.258 -9.104 1.00 81.12 84 LEU A CA 1
ATOM 650 C C . LEU A 1 84 ? 17.739 1.885 -10.578 1.00 81.12 84 LEU A C 1
ATOM 652 O O . LEU A 1 84 ? 18.821 1.520 -11.020 1.00 81.12 84 LEU A O 1
ATOM 656 N N . ALA A 1 85 ? 16.671 2.022 -11.360 1.00 75.94 85 ALA A N 1
ATOM 657 C CA . ALA A 1 85 ? 16.734 1.716 -12.782 1.00 75.94 85 ALA A CA 1
ATOM 658 C C . ALA A 1 85 ? 17.634 2.693 -13.557 1.00 75.94 85 ALA A C 1
ATOM 660 O O . ALA A 1 85 ? 18.402 2.262 -14.409 1.00 75.94 85 ALA A O 1
ATOM 661 N N . LYS A 1 86 ? 17.606 3.992 -13.225 1.00 74.19 86 LYS A N 1
ATOM 662 C CA . LYS A 1 86 ? 18.543 4.986 -13.776 1.00 74.19 86 LYS A CA 1
ATOM 663 C C . LYS A 1 86 ? 19.979 4.764 -13.319 1.00 74.19 86 LYS A C 1
ATOM 665 O O . LYS A 1 86 ? 20.905 4.991 -14.088 1.00 74.19 86 LYS A O 1
ATOM 670 N N . TRP A 1 87 ? 20.172 4.312 -12.086 1.00 71.06 87 TRP A N 1
ATOM 671 C CA . TRP A 1 87 ? 21.491 3.947 -11.586 1.00 71.06 87 TRP A CA 1
ATOM 672 C C . TRP A 1 87 ? 22.058 2.725 -12.325 1.00 71.06 87 TRP A C 1
ATOM 674 O O . TRP A 1 87 ? 23.233 2.724 -12.676 1.00 71.06 87 TRP A O 1
ATOM 684 N N . LEU A 1 88 ? 21.210 1.738 -12.633 1.00 69.25 88 LEU A N 1
ATOM 685 C CA . LEU A 1 88 ? 21.571 0.565 -13.434 1.00 69.25 88 LEU A CA 1
ATOM 686 C C . LEU A 1 88 ? 21.846 0.914 -14.905 1.00 69.25 88 LEU A C 1
ATOM 688 O O . LEU A 1 88 ? 22.763 0.344 -15.477 1.00 69.25 88 LEU A O 1
ATOM 692 N N . GLU A 1 89 ? 21.125 1.874 -15.500 1.00 62.78 89 GLU A N 1
ATOM 693 C CA . GLU A 1 89 ? 21.440 2.403 -16.844 1.00 62.78 89 GLU A CA 1
ATOM 694 C C . GLU A 1 89 ? 22.845 3.025 -16.919 1.00 62.78 89 GLU A C 1
ATOM 696 O O . GLU A 1 89 ? 23.485 2.979 -17.964 1.00 62.78 89 GLU A O 1
ATOM 701 N N . GLY A 1 90 ? 23.312 3.641 -15.829 1.00 56.47 90 GLY A N 1
ATOM 702 C CA . GLY A 1 90 ? 24.633 4.270 -15.759 1.00 56.47 90 GLY A CA 1
ATOM 703 C C . GLY A 1 90 ? 25.784 3.298 -15.483 1.00 56.47 90 GLY A C 1
ATOM 704 O O . GLY A 1 90 ? 26.942 3.685 -15.633 1.00 56.47 90 GLY A O 1
ATOM 705 N N . TYR A 1 91 ? 25.487 2.059 -15.077 1.00 55.97 91 TYR A N 1
ATOM 706 C CA . TYR A 1 91 ? 26.480 1.000 -14.941 1.00 55.97 91 TYR A CA 1
ATOM 707 C C . TYR A 1 91 ? 26.606 0.275 -16.277 1.00 55.97 91 TYR A C 1
ATOM 709 O O . TYR A 1 91 ? 25.817 -0.608 -16.605 1.00 55.97 91 TYR A O 1
ATOM 717 N N . ASP A 1 92 ? 27.625 0.658 -17.041 1.00 53.91 92 ASP A N 1
ATOM 718 C CA . ASP A 1 92 ? 28.067 -0.096 -18.205 1.00 53.91 92 ASP A CA 1
ATOM 719 C C . ASP A 1 92 ? 28.421 -1.517 -17.729 1.00 53.91 92 ASP A C 1
ATOM 721 O O . ASP A 1 92 ? 29.424 -1.737 -17.039 1.00 53.91 92 ASP A O 1
ATOM 725 N N . MET A 1 93 ? 27.552 -2.488 -18.030 1.00 51.56 93 MET A N 1
ATOM 726 C CA . MET A 1 93 ? 27.719 -3.903 -17.659 1.00 51.56 93 MET A CA 1
ATOM 727 C C . MET A 1 93 ? 29.022 -4.495 -18.232 1.00 51.56 93 MET A C 1
ATOM 729 O O . MET A 1 93 ? 29.444 -5.573 -17.817 1.00 51.56 93 MET A O 1
ATOM 733 N N . MET A 1 94 ? 29.702 -3.756 -19.114 1.00 50.97 94 MET A N 1
ATOM 734 C CA . MET A 1 94 ? 31.044 -4.013 -19.635 1.00 50.97 94 MET A CA 1
ATOM 735 C C . MET A 1 94 ? 32.074 -4.392 -18.552 1.00 50.97 94 MET A C 1
ATOM 737 O O . MET A 1 94 ? 32.927 -5.231 -18.806 1.00 50.97 94 MET A O 1
ATOM 741 N N . ASN A 1 95 ? 31.990 -3.842 -17.332 1.00 50.59 95 ASN A N 1
ATOM 742 C CA . ASN A 1 95 ? 32.966 -4.135 -16.266 1.00 50.59 95 ASN A CA 1
ATOM 743 C C . ASN A 1 95 ? 32.635 -5.368 -15.398 1.00 50.59 95 ASN A C 1
ATOM 745 O O . ASN A 1 95 ? 33.424 -5.719 -14.526 1.00 50.59 95 ASN A O 1
ATOM 749 N N . ILE A 1 96 ? 31.471 -6.005 -15.578 1.00 53.62 96 ILE A N 1
ATOM 750 C CA . ILE A 1 96 ? 31.072 -7.207 -14.811 1.00 53.62 96 ILE A CA 1
ATOM 751 C C . ILE A 1 96 ? 31.257 -8.486 -15.647 1.00 53.62 96 ILE A C 1
ATOM 753 O O . ILE A 1 96 ? 31.457 -9.562 -15.089 1.00 53.62 96 ILE A O 1
ATOM 757 N N . PHE A 1 97 ? 31.253 -8.368 -16.976 1.00 51.84 97 PHE A N 1
ATOM 758 C CA . PHE A 1 97 ? 31.380 -9.478 -17.925 1.00 51.84 97 PHE A CA 1
ATOM 759 C C . PHE A 1 97 ? 32.734 -9.473 -18.662 1.00 51.84 97 PHE A C 1
ATOM 761 O O . PHE A 1 97 ? 32.788 -9.772 -19.849 1.00 51.84 97 PHE A O 1
ATOM 768 N N . GLU A 1 98 ? 33.837 -9.161 -17.967 1.00 51.31 98 GLU A N 1
ATOM 769 C CA . GLU A 1 98 ? 35.203 -9.197 -18.538 1.00 51.31 98 GLU A CA 1
ATOM 770 C C . GLU A 1 98 ? 35.607 -10.608 -19.047 1.00 51.31 98 GLU A C 1
ATOM 772 O O . GLU A 1 98 ? 36.560 -10.741 -19.807 1.00 51.31 98 GLU A O 1
ATOM 777 N N . ASP A 1 99 ? 34.846 -11.651 -18.681 1.00 48.97 99 ASP A N 1
ATOM 778 C CA . ASP A 1 99 ? 35.075 -13.067 -19.023 1.00 48.97 99 ASP A CA 1
ATOM 779 C C . ASP A 1 99 ? 33.903 -13.718 -19.797 1.00 48.97 99 ASP A C 1
ATOM 781 O O . ASP A 1 99 ? 33.671 -14.921 -19.699 1.00 48.97 99 ASP A O 1
ATOM 785 N N . VAL A 1 100 ? 33.103 -12.944 -20.544 1.00 51.28 100 VAL A N 1
ATOM 786 C CA . VAL A 1 100 ? 32.104 -13.513 -21.473 1.00 51.28 100 VAL A CA 1
ATOM 787 C C . VAL A 1 100 ? 32.380 -13.011 -22.884 1.00 51.28 100 VAL A C 1
ATOM 789 O O . VAL A 1 100 ? 32.283 -11.818 -23.167 1.00 51.28 100 VAL A O 1
ATOM 792 N N . ASN A 1 101 ? 32.744 -13.940 -23.774 1.00 47.12 101 ASN A N 1
ATOM 793 C CA . ASN A 1 101 ? 32.965 -13.659 -25.188 1.00 47.12 101 ASN A CA 1
ATOM 794 C C . ASN A 1 101 ? 31.690 -13.065 -25.802 1.00 47.12 101 ASN A C 1
ATOM 796 O O . ASN A 1 101 ? 30.590 -13.581 -25.609 1.00 47.12 101 ASN A O 1
ATOM 800 N N . THR A 1 102 ? 31.847 -12.015 -26.609 1.00 49.69 102 THR A N 1
ATOM 801 C CA . THR A 1 102 ? 30.757 -11.346 -27.346 1.00 49.69 102 THR A CA 1
ATOM 802 C C . THR A 1 102 ? 30.012 -12.270 -28.319 1.00 49.69 102 THR A C 1
ATOM 804 O O . THR A 1 102 ? 28.978 -11.884 -28.853 1.00 49.69 102 THR A O 1
ATOM 807 N N . GLU A 1 103 ? 30.525 -13.482 -28.538 1.00 49.59 103 GLU A N 1
ATOM 808 C CA . GLU A 1 103 ? 29.928 -14.543 -29.355 1.00 49.59 103 GLU A CA 1
ATOM 809 C C . GLU A 1 103 ? 28.827 -15.330 -28.607 1.00 49.59 103 GLU A C 1
ATOM 811 O O . GLU A 1 103 ? 27.933 -15.877 -29.244 1.00 49.59 103 GLU A O 1
ATOM 816 N N . ASP A 1 104 ? 28.817 -15.331 -27.265 1.00 49.16 104 ASP A N 1
ATOM 817 C CA . ASP A 1 104 ? 27.793 -16.021 -26.452 1.00 49.16 104 ASP A CA 1
ATOM 818 C C . ASP A 1 104 ? 26.565 -15.136 -26.150 1.00 49.16 104 ASP A C 1
ATOM 820 O O . ASP A 1 104 ? 25.557 -15.598 -25.610 1.00 49.16 104 ASP A O 1
ATOM 824 N N . MET A 1 105 ? 26.623 -13.853 -26.525 1.00 51.44 105 MET A N 1
ATOM 825 C CA . MET A 1 105 ? 25.514 -12.893 -26.441 1.00 51.44 105 MET A CA 1
ATOM 826 C C . MET A 1 105 ? 24.762 -12.752 -27.779 1.00 51.44 105 MET A C 1
ATOM 828 O O . MET A 1 105 ? 24.167 -11.714 -28.073 1.00 51.44 105 MET A O 1
ATOM 832 N N . GLU A 1 106 ? 24.759 -13.807 -28.597 1.00 52.12 106 GLU A N 1
ATOM 833 C CA . GLU A 1 106 ? 23.967 -13.898 -29.823 1.00 52.12 106 GLU A CA 1
ATOM 834 C C . GLU A 1 106 ? 22.657 -14.665 -29.581 1.00 52.12 106 GLU A C 1
ATOM 836 O O . GLU A 1 106 ? 22.607 -15.895 -29.600 1.00 52.12 106 GLU A O 1
ATOM 841 N N . ILE A 1 107 ? 21.540 -13.948 -29.428 1.00 51.28 107 ILE A N 1
ATOM 842 C CA . ILE A 1 107 ? 20.211 -14.570 -29.527 1.00 51.28 107 ILE A CA 1
ATOM 843 C C . ILE A 1 107 ? 19.782 -14.535 -30.998 1.00 51.28 107 ILE A C 1
ATOM 845 O O . ILE A 1 107 ? 19.211 -13.561 -31.482 1.00 51.28 107 ILE A O 1
ATOM 849 N N . GLY A 1 108 ? 20.059 -15.623 -31.722 1.00 55.22 108 GLY A N 1
ATOM 850 C CA . GLY A 1 108 ? 19.569 -15.826 -33.091 1.00 55.22 108 GLY A CA 1
ATOM 851 C C . GLY A 1 108 ? 20.355 -15.107 -34.197 1.00 55.22 108 GLY A C 1
ATOM 852 O O . GLY A 1 108 ? 19.759 -14.761 -35.216 1.00 55.22 108 GLY A O 1
ATOM 853 N N . GLY A 1 109 ? 21.666 -14.895 -34.022 1.00 50.09 109 GLY A N 1
ATOM 854 C CA . GLY A 1 109 ? 22.561 -14.358 -35.063 1.00 50.09 109 GLY A CA 1
ATOM 855 C C . GLY A 1 109 ? 22.525 -12.834 -35.236 1.00 50.09 109 GLY A C 1
ATOM 856 O O . GLY A 1 109 ? 22.955 -12.317 -36.266 1.00 50.09 109 GLY A O 1
ATOM 857 N N . PHE A 1 110 ? 21.994 -12.114 -34.248 1.00 47.72 110 PHE A N 1
ATOM 858 C CA . PHE A 1 110 ? 22.128 -10.665 -34.124 1.00 47.72 110 PHE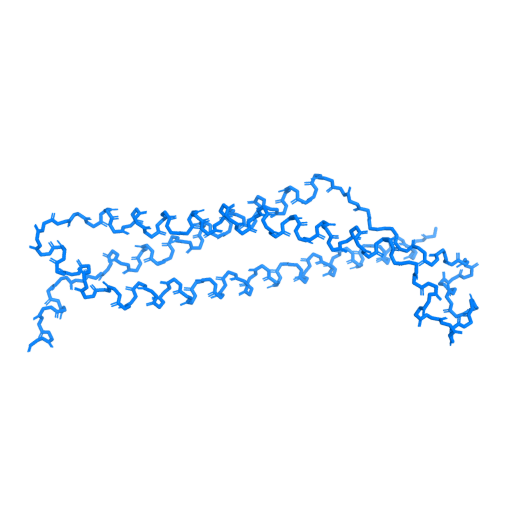 A CA 1
ATOM 859 C C . PHE A 1 110 ? 22.919 -10.369 -32.848 1.00 47.72 110 PHE A C 1
ATOM 861 O O . PHE A 1 110 ? 22.520 -10.818 -31.773 1.00 47.72 110 PHE A O 1
ATOM 868 N N . GLY A 1 111 ? 24.016 -9.613 -32.965 1.00 51.34 111 GLY A N 1
ATOM 869 C CA . GLY A 1 111 ? 24.763 -9.129 -31.806 1.00 51.34 111 GLY A CA 1
ATOM 870 C C . GLY A 1 111 ? 23.856 -8.253 -30.947 1.00 51.34 111 GLY A C 1
ATOM 871 O O . GLY A 1 111 ? 23.365 -7.223 -31.416 1.00 51.34 111 GLY A O 1
ATOM 872 N N . MET A 1 112 ? 23.573 -8.687 -29.721 1.00 54.72 112 MET A N 1
ATOM 873 C CA . MET A 1 112 ? 22.863 -7.850 -28.762 1.00 54.72 112 MET A CA 1
ATOM 874 C C . MET A 1 112 ? 23.773 -6.702 -28.333 1.00 54.72 112 MET A C 1
ATOM 876 O O . MET A 1 112 ? 24.905 -6.924 -27.913 1.00 54.72 112 MET A O 1
ATOM 880 N N . ASP A 1 113 ? 23.252 -5.479 -28.399 1.00 49.94 113 ASP A N 1
ATOM 881 C CA . ASP A 1 113 ? 23.835 -4.357 -27.671 1.00 49.94 113 ASP A CA 1
ATOM 882 C C . ASP A 1 113 ? 23.729 -4.669 -26.166 1.00 49.94 113 ASP A C 1
ATOM 884 O O . ASP A 1 113 ? 22.641 -4.966 -25.661 1.00 49.94 113 ASP A O 1
ATOM 888 N N . THR A 1 114 ? 24.857 -4.663 -25.454 1.00 53.19 114 THR A N 1
ATOM 889 C CA . THR A 1 114 ? 24.972 -4.996 -24.019 1.00 53.19 114 THR A CA 1
ATOM 890 C C . THR A 1 114 ? 24.291 -3.972 -23.111 1.00 53.19 114 THR A C 1
ATOM 892 O O . THR A 1 114 ? 24.185 -4.176 -21.898 1.00 53.19 114 THR A O 1
ATOM 895 N N . VAL A 1 115 ? 23.771 -2.889 -23.688 1.00 52.00 115 VAL A N 1
ATOM 896 C CA . VAL A 1 115 ? 23.011 -1.862 -22.987 1.00 52.00 115 VAL A CA 1
ATOM 897 C C . VAL A 1 115 ? 21.520 -2.218 -22.998 1.00 52.00 115 VAL A C 1
ATOM 899 O O . VAL A 1 115 ? 20.747 -1.806 -23.866 1.00 52.00 115 VAL A O 1
ATOM 902 N N . ILE A 1 116 ? 21.077 -2.963 -21.979 1.00 56.91 116 ILE A N 1
ATOM 903 C CA . ILE A 1 116 ? 19.646 -3.127 -21.690 1.00 56.91 116 ILE A CA 1
ATOM 904 C C . ILE A 1 116 ? 19.109 -1.774 -21.211 1.00 56.91 116 ILE A C 1
ATOM 906 O O . ILE A 1 116 ? 19.230 -1.418 -20.040 1.00 56.91 116 ILE A O 1
ATOM 910 N N . THR A 1 117 ? 18.503 -1.009 -22.119 1.00 55.03 117 THR A N 1
ATOM 911 C CA . THR A 1 117 ? 17.800 0.230 -21.768 1.00 55.03 117 THR A CA 1
ATOM 912 C C . THR A 1 117 ? 16.404 -0.109 -21.227 1.00 55.03 117 THR A C 1
ATOM 914 O O . THR A 1 117 ? 15.567 -0.662 -21.948 1.00 55.03 117 THR A O 1
ATOM 917 N N . PRO A 1 118 ? 16.095 0.184 -19.950 1.00 58.78 118 PRO A N 1
ATOM 918 C CA . PRO A 1 118 ? 14.758 -0.015 -19.427 1.00 58.78 118 PRO A CA 1
ATOM 919 C C . PRO A 1 118 ? 13.824 1.014 -20.073 1.00 58.78 118 PRO A C 1
ATOM 921 O O . PRO A 1 118 ? 13.910 2.220 -19.838 1.00 58.78 118 PRO A O 1
ATOM 924 N N . PHE A 1 119 ? 12.898 0.540 -20.906 1.00 55.94 119 PHE A N 1
ATOM 925 C CA . PHE A 1 119 ? 11.862 1.383 -21.497 1.00 55.94 119 PHE A CA 1
ATOM 926 C C . PHE A 1 119 ? 10.906 1.894 -20.408 1.00 55.94 119 PHE A C 1
ATOM 928 O O . PHE A 1 119 ? 9.940 1.230 -20.028 1.00 55.94 119 PHE A O 1
ATOM 935 N N . PHE A 1 120 ? 11.155 3.106 -19.911 1.00 60.00 120 PHE A N 1
ATOM 936 C CA . PHE A 1 120 ? 10.270 3.786 -18.971 1.00 60.00 120 PHE A CA 1
ATOM 937 C C . PHE A 1 120 ? 9.070 4.396 -19.691 1.00 60.00 120 PHE A C 1
ATOM 939 O O . PHE A 1 120 ? 9.122 5.514 -20.201 1.00 60.00 120 PHE A O 1
ATOM 946 N N . SER A 1 121 ? 7.941 3.689 -19.679 1.00 68.06 121 SER A N 1
ATOM 947 C CA . SER A 1 121 ? 6.661 4.341 -19.941 1.00 68.06 121 SER A CA 1
ATOM 948 C C . SER A 1 121 ? 6.184 5.026 -18.664 1.00 68.06 121 SER A C 1
ATOM 950 O O . SER A 1 121 ? 5.733 4.365 -17.728 1.00 68.06 121 SER A O 1
ATOM 952 N N . THR A 1 122 ? 6.230 6.361 -18.639 1.00 72.62 122 THR A N 1
ATOM 953 C CA . THR A 1 122 ? 5.678 7.178 -17.543 1.00 72.62 122 THR A CA 1
ATOM 954 C C . THR A 1 122 ? 4.221 6.810 -17.238 1.00 72.62 122 THR A C 1
ATOM 956 O O . THR A 1 122 ? 3.791 6.863 -16.088 1.00 72.62 122 THR A O 1
ATOM 959 N N . SER A 1 123 ? 3.472 6.368 -18.254 1.00 78.06 123 SER A N 1
ATOM 960 C CA . SER A 1 123 ? 2.088 5.918 -18.108 1.00 78.06 123 SER A CA 1
ATOM 961 C C . SER A 1 123 ? 1.963 4.628 -17.286 1.00 78.06 123 SER A C 1
ATOM 963 O O . SER A 1 123 ? 1.114 4.566 -16.397 1.00 78.06 123 SER A O 1
ATOM 965 N N . LEU A 1 124 ? 2.830 3.631 -17.512 1.00 76.69 124 LEU A N 1
ATOM 966 C CA . LEU A 1 124 ? 2.784 2.356 -16.784 1.00 76.69 124 LEU A CA 1
ATOM 967 C C . LEU A 1 124 ? 3.164 2.531 -15.312 1.00 76.69 124 LEU A C 1
ATOM 969 O O . LEU A 1 124 ? 2.446 2.043 -14.443 1.00 76.69 124 LEU A O 1
ATOM 973 N N . THR A 1 125 ? 4.234 3.272 -15.013 1.00 80.19 125 THR A N 1
ATOM 974 C CA . THR A 1 125 ? 4.672 3.520 -13.626 1.00 80.19 125 THR A CA 1
ATOM 975 C C . THR A 1 125 ? 3.588 4.218 -12.804 1.00 80.19 125 THR A C 1
ATOM 977 O O . THR A 1 125 ? 3.345 3.862 -11.646 1.00 80.19 125 THR A O 1
ATOM 980 N N . LEU A 1 126 ? 2.890 5.178 -13.417 1.00 84.75 126 LEU A N 1
ATOM 981 C CA . LEU A 1 126 ? 1.784 5.886 -12.782 1.00 84.75 126 LEU A CA 1
ATOM 982 C C . LEU A 1 126 ? 0.599 4.940 -12.551 1.00 84.75 126 LEU A C 1
ATOM 984 O O . LEU A 1 126 ? 0.097 4.860 -11.430 1.00 84.75 126 LEU A O 1
ATOM 988 N N . GLN A 1 127 ? 0.193 4.171 -13.567 1.00 88.12 127 GLN A N 1
ATOM 989 C CA . GLN A 1 127 ? -0.908 3.208 -13.454 1.00 88.12 127 GLN A CA 1
ATOM 990 C C . GLN A 1 127 ? -0.649 2.164 -12.358 1.00 88.12 127 GLN A C 1
ATOM 992 O O . GLN A 1 127 ? -1.543 1.851 -11.572 1.00 88.12 127 GLN A O 1
ATOM 997 N N . ILE A 1 128 ? 0.588 1.676 -12.263 1.00 86.31 128 ILE A N 1
ATOM 998 C CA . ILE A 1 128 ? 1.039 0.739 -11.232 1.00 86.31 128 ILE A CA 1
ATOM 999 C C . ILE A 1 128 ? 0.921 1.367 -9.845 1.00 86.31 128 ILE A C 1
ATOM 1001 O O . ILE A 1 128 ? 0.287 0.782 -8.968 1.00 86.31 128 ILE A O 1
ATOM 1005 N N . SER A 1 129 ? 1.470 2.569 -9.663 1.00 88.00 129 SER A N 1
ATOM 1006 C CA . SER A 1 129 ? 1.433 3.279 -8.379 1.00 88.00 129 SER A CA 1
ATOM 1007 C C . SER A 1 129 ? -0.005 3.508 -7.912 1.00 88.00 129 SER A C 1
ATOM 1009 O O . SER A 1 129 ? -0.332 3.250 -6.757 1.00 88.00 129 SER A O 1
ATOM 1011 N N . ILE A 1 130 ? -0.893 3.907 -8.828 1.00 90.62 130 ILE A N 1
ATOM 1012 C CA . ILE A 1 130 ? -2.312 4.125 -8.524 1.00 90.62 130 ILE A CA 1
ATOM 1013 C C . ILE A 1 130 ? -3.035 2.819 -8.188 1.00 90.62 130 ILE A C 1
ATOM 1015 O O . ILE A 1 130 ? -3.841 2.792 -7.256 1.00 90.62 130 ILE A O 1
ATOM 1019 N N . SER A 1 131 ? -2.734 1.732 -8.904 1.00 90.88 131 SER A N 1
ATOM 1020 C CA . SER A 1 131 ? -3.333 0.422 -8.637 1.00 90.88 131 SER A CA 1
ATOM 1021 C C . SER A 1 131 ? -2.918 -0.111 -7.267 1.00 90.88 131 SER A C 1
ATOM 1023 O O . SER A 1 131 ? -3.758 -0.598 -6.514 1.00 90.88 131 SER A O 1
ATOM 1025 N N . PHE A 1 132 ? -1.644 0.062 -6.910 1.00 90.75 132 PHE A N 1
ATOM 1026 C CA . PHE A 1 132 ? -1.101 -0.348 -5.626 1.00 90.75 132 PHE A CA 1
ATOM 1027 C C . PHE A 1 132 ? -1.697 0.480 -4.486 1.00 90.75 132 PHE A C 1
ATOM 1029 O O . PHE A 1 132 ? -2.173 -0.084 -3.504 1.00 90.75 132 PHE A O 1
ATOM 1036 N N . PHE A 1 133 ? -1.775 1.804 -4.652 1.00 91.50 133 PHE A N 1
ATOM 1037 C CA . PHE A 1 133 ? -2.429 2.690 -3.689 1.00 91.50 133 PHE A CA 1
ATOM 1038 C C . PHE A 1 133 ? -3.895 2.297 -3.453 1.00 91.50 133 PHE A C 1
ATOM 1040 O O . PHE A 1 133 ? -4.326 2.163 -2.308 1.00 91.50 133 PHE A O 1
ATOM 1047 N N . CYS A 1 134 ? -4.652 2.036 -4.526 1.00 92.69 134 CYS A N 1
ATOM 1048 C CA . CYS A 1 134 ? -6.030 1.556 -4.413 1.00 92.69 134 CYS A CA 1
ATOM 1049 C C . CYS A 1 134 ? -6.114 0.199 -3.711 1.00 92.69 134 CYS A C 1
ATOM 1051 O O . CYS A 1 134 ? -7.013 -0.003 -2.899 1.00 92.69 134 CYS A O 1
ATOM 1053 N N . ALA A 1 135 ? -5.191 -0.722 -3.994 1.00 91.62 135 ALA A N 1
ATOM 1054 C CA . ALA A 1 135 ? -5.169 -2.033 -3.359 1.00 91.62 135 ALA A CA 1
ATOM 1055 C C . ALA A 1 135 ? -4.893 -1.936 -1.849 1.00 91.62 135 ALA A C 1
ATOM 1057 O O . ALA A 1 135 ? -5.560 -2.609 -1.067 1.00 91.62 135 ALA A O 1
ATOM 1058 N N . VAL A 1 136 ? -3.981 -1.052 -1.429 1.00 90.31 136 VAL A N 1
ATOM 1059 C CA . VAL A 1 136 ? -3.698 -0.771 -0.011 1.00 90.31 136 VAL A CA 1
ATOM 1060 C C . VAL A 1 136 ? -4.920 -0.163 0.688 1.00 90.31 136 VAL A C 1
ATOM 1062 O O . VAL A 1 136 ? -5.284 -0.593 1.782 1.00 90.31 136 VAL A O 1
ATOM 1065 N N . LEU A 1 137 ? -5.608 0.789 0.048 1.00 90.94 137 LEU A N 1
ATOM 1066 C CA . LEU A 1 137 ? -6.839 1.366 0.597 1.00 90.94 137 LEU A CA 1
ATOM 1067 C C . LEU A 1 137 ? -7.977 0.343 0.694 1.00 90.94 137 LEU A C 1
ATOM 1069 O O . LEU A 1 137 ? -8.678 0.306 1.703 1.00 90.94 137 LEU A O 1
ATOM 1073 N N . LEU A 1 138 ? -8.145 -0.510 -0.319 1.00 91.88 138 LEU A N 1
ATOM 1074 C CA . LEU A 1 138 ? -9.126 -1.599 -0.297 1.00 91.88 138 LEU A CA 1
ATOM 1075 C C . LEU A 1 138 ? -8.833 -2.596 0.826 1.00 91.88 138 LEU A C 1
ATOM 1077 O O . LEU A 1 138 ? -9.748 -3.008 1.537 1.00 91.88 138 LEU A O 1
ATOM 1081 N N . LEU A 1 139 ? -7.563 -2.952 1.020 1.00 88.25 139 LEU A N 1
ATOM 1082 C CA . LEU A 1 139 ? -7.127 -3.846 2.090 1.00 88.25 139 LEU A CA 1
ATOM 1083 C C . LEU A 1 139 ? -7.460 -3.277 3.481 1.00 88.25 139 LEU A C 1
ATOM 1085 O O . LEU A 1 139 ? -7.866 -4.033 4.360 1.00 88.25 139 LEU A O 1
ATOM 1089 N N . SER A 1 140 ? -7.359 -1.954 3.667 1.00 86.12 140 SER A N 1
ATOM 1090 C CA . SER A 1 140 ? -7.704 -1.256 4.921 1.00 86.12 140 SER A CA 1
ATOM 1091 C C . SER A 1 140 ? -9.137 -1.527 5.394 1.00 86.12 140 SER A C 1
ATOM 1093 O O . SER A 1 140 ? -9.425 -1.521 6.591 1.00 86.12 140 SER A O 1
ATOM 1095 N N . VAL A 1 141 ? -10.053 -1.834 4.472 1.00 87.56 141 VAL A N 1
ATOM 1096 C CA . VAL A 1 141 ? -11.452 -2.132 4.804 1.00 87.56 141 VAL A CA 1
ATOM 1097 C C . VAL A 1 141 ? -11.571 -3.378 5.696 1.00 87.56 141 VAL A C 1
ATOM 1099 O O . VAL A 1 141 ? -12.477 -3.441 6.526 1.00 87.56 141 VAL A O 1
ATOM 1102 N N . LEU A 1 142 ? -10.644 -4.340 5.592 1.00 84.75 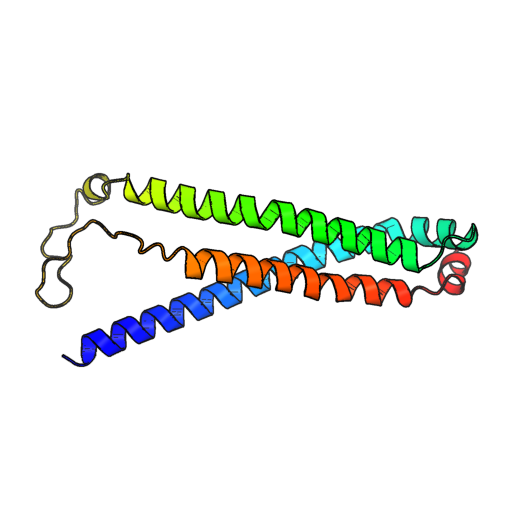142 LEU A N 1
ATOM 1103 C CA . LEU A 1 142 ? -10.652 -5.573 6.390 1.00 84.75 142 LEU A CA 1
ATOM 1104 C C . LEU A 1 142 ? -10.486 -5.328 7.905 1.00 84.75 142 LEU A C 1
ATOM 1106 O O . LEU A 1 142 ? -11.391 -5.712 8.654 1.00 84.75 142 LEU A O 1
ATOM 1110 N N . PRO A 1 143 ? -9.403 -4.690 8.402 1.00 80.88 143 PRO A N 1
ATOM 1111 C CA . PRO A 1 143 ? -9.259 -4.399 9.831 1.00 80.88 143 PRO A CA 1
ATOM 1112 C C . PRO A 1 143 ? -10.358 -3.457 10.349 1.00 80.88 143 PRO A C 1
ATOM 1114 O O . PRO A 1 143 ? -10.844 -3.633 11.467 1.00 80.88 143 PRO A O 1
ATOM 1117 N N . ILE A 1 144 ? -10.833 -2.520 9.517 1.00 83.25 144 ILE A N 1
ATOM 1118 C CA . ILE A 1 144 ? -11.961 -1.632 9.842 1.00 83.25 144 ILE A CA 1
ATOM 1119 C C . ILE A 1 144 ? -13.243 -2.435 10.127 1.00 83.25 144 ILE A C 1
ATOM 1121 O O . ILE A 1 144 ? -13.978 -2.129 11.072 1.00 83.25 144 ILE A O 1
ATOM 1125 N N . TYR A 1 145 ? -13.517 -3.476 9.334 1.00 80.56 145 TYR A N 1
ATOM 1126 C CA . TYR A 1 145 ? -14.668 -4.356 9.546 1.00 80.56 145 TYR A CA 1
ATOM 1127 C C . TYR A 1 145 ? -14.526 -5.196 10.818 1.00 80.56 145 TYR A C 1
ATOM 1129 O O . TYR A 1 145 ? -15.509 -5.406 11.532 1.00 80.56 145 TYR A O 1
ATOM 1137 N N . LEU A 1 146 ? -13.305 -5.641 11.124 1.00 74.50 146 LEU A N 1
ATOM 1138 C CA . LEU A 1 146 ? -13.017 -6.464 12.296 1.00 74.50 146 LEU A CA 1
ATOM 1139 C C . LEU A 1 146 ? -13.323 -5.721 13.608 1.00 74.50 146 LEU A C 1
ATOM 1141 O O . LEU A 1 146 ? -13.908 -6.299 14.523 1.00 74.50 146 LEU A O 1
ATOM 1145 N N . ILE A 1 147 ? -13.014 -4.424 13.677 1.00 72.00 147 ILE A N 1
ATOM 1146 C CA . ILE A 1 147 ? -13.247 -3.600 14.876 1.00 72.00 147 ILE A CA 1
ATOM 1147 C C . ILE A 1 147 ? -14.723 -3.349 15.144 1.00 72.00 147 ILE A C 1
ATOM 1149 O O . ILE A 1 147 ? -15.154 -3.345 16.294 1.00 72.00 147 ILE A O 1
ATOM 1153 N N . SER A 1 148 ? -15.531 -3.243 14.090 1.00 67.81 148 SER A N 1
ATOM 1154 C CA . SER A 1 148 ? -16.979 -3.092 14.241 1.00 67.81 148 SER A CA 1
ATOM 1155 C C . SER A 1 148 ? -17.644 -4.284 14.942 1.00 67.81 148 SER A C 1
ATOM 1157 O O . SER A 1 148 ? -18.807 -4.174 15.328 1.00 67.81 148 SER A O 1
ATOM 1159 N N . ARG A 1 149 ? -16.944 -5.418 15.077 1.00 66.44 149 ARG A N 1
ATOM 1160 C CA . ARG A 1 149 ? -17.430 -6.630 15.745 1.00 66.44 149 ARG A CA 1
ATOM 1161 C C . ARG A 1 149 ? -16.981 -6.782 17.197 1.00 66.44 149 ARG A C 1
ATOM 1163 O O . ARG A 1 149 ? -17.332 -7.780 17.822 1.00 66.44 149 ARG A O 1
ATOM 1170 N N . ILE A 1 150 ? -16.232 -5.829 17.743 1.00 65.81 150 ILE A N 1
ATOM 1171 C CA . ILE A 1 150 ? -15.775 -5.895 19.130 1.00 65.81 150 ILE A CA 1
ATOM 1172 C C . ILE A 1 150 ? -16.947 -5.528 20.042 1.00 65.81 150 ILE A C 1
ATOM 1174 O O . ILE A 1 150 ? -17.410 -4.389 20.063 1.00 65.81 150 ILE A O 1
ATOM 1178 N N . SER A 1 151 ? -17.455 -6.523 20.769 1.00 57.97 151 SER A N 1
ATOM 1179 C CA . SER A 1 151 ? -18.488 -6.333 21.783 1.00 57.97 151 SER A CA 1
ATOM 1180 C C . SER A 1 151 ? -17.820 -5.833 23.070 1.00 57.97 151 SER A C 1
ATOM 1182 O O . SER A 1 151 ? -16.963 -6.500 23.650 1.00 57.97 151 SER A O 1
ATOM 1184 N N . ILE A 1 152 ? -18.203 -4.628 23.503 1.00 58.19 152 ILE A N 1
ATOM 1185 C CA . ILE A 1 152 ? -17.723 -3.977 24.739 1.00 58.19 152 ILE A CA 1
ATOM 1186 C C . ILE A 1 152 ? -18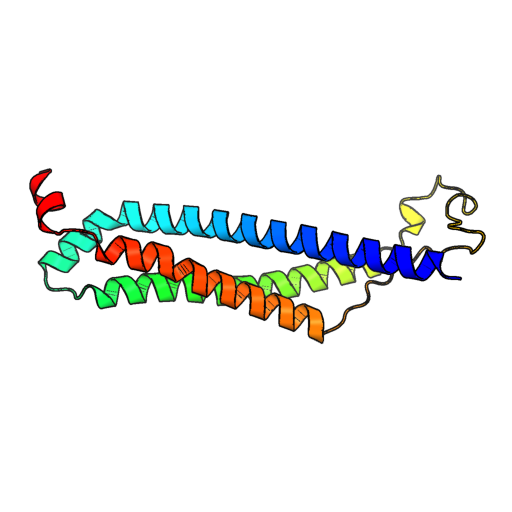.009 -4.874 25.960 1.00 58.19 152 ILE A C 1
ATOM 1188 O O . ILE A 1 152 ? -17.260 -4.899 26.935 1.00 58.19 152 ILE A O 1
ATOM 1192 N N . THR A 1 153 ? -19.094 -5.646 25.884 1.00 61.31 153 THR A N 1
ATOM 1193 C CA . THR A 1 153 ? -19.596 -6.503 26.958 1.00 61.31 153 THR A CA 1
ATOM 1194 C C . THR A 1 153 ? -18.760 -7.758 27.199 1.00 61.31 153 THR A C 1
ATOM 1196 O O . THR A 1 153 ? -18.771 -8.255 28.321 1.00 61.31 153 THR A O 1
ATOM 1199 N N . ASP A 1 154 ? -18.030 -8.267 26.200 1.00 61.22 154 ASP A N 1
ATOM 1200 C CA . ASP A 1 154 ? -17.192 -9.463 26.377 1.00 61.22 154 ASP A CA 1
ATOM 1201 C C . ASP A 1 154 ? -15.799 -9.129 26.930 1.00 61.22 154 ASP A C 1
ATOM 1203 O O . ASP A 1 154 ? -15.259 -9.898 27.722 1.00 61.22 154 ASP A O 1
ATOM 1207 N N . GLU A 1 155 ? -15.225 -7.972 26.578 1.00 61.66 155 GLU A N 1
ATOM 1208 C CA . GLU A 1 155 ? -13.892 -7.584 27.071 1.00 61.66 155 GLU A CA 1
ATOM 1209 C C . GLU A 1 155 ? -13.891 -7.126 28.528 1.00 61.66 155 GLU A C 1
ATOM 1211 O O . GLU A 1 155 ? -12.957 -7.432 29.264 1.00 61.66 155 GLU A O 1
ATOM 1216 N N . LEU A 1 156 ? -14.948 -6.448 28.982 1.00 58.88 156 LEU A N 1
ATOM 1217 C CA . LEU A 1 156 ? -15.070 -6.057 30.391 1.00 58.88 156 LEU A CA 1
ATOM 1218 C C . LEU A 1 156 ? -15.376 -7.246 31.312 1.00 58.88 156 LEU A C 1
ATOM 1220 O O . LEU A 1 156 ? -15.172 -7.155 32.517 1.00 58.88 156 LEU A O 1
ATOM 1224 N N . ARG A 1 157 ? -15.859 -8.362 30.754 1.00 59.91 157 ARG A N 1
ATOM 1225 C CA . ARG A 1 157 ? -16.228 -9.572 31.499 1.00 59.91 157 ARG A CA 1
ATOM 1226 C C . ARG A 1 157 ? -15.069 -10.563 31.661 1.00 59.91 157 ARG A C 1
ATOM 1228 O O . ARG A 1 157 ? -15.202 -11.519 32.417 1.00 59.91 157 ARG A O 1
ATOM 1235 N N . SER A 1 158 ? -13.947 -10.355 30.966 1.00 60.28 158 SER A N 1
ATOM 1236 C CA . SER A 1 158 ? -12.710 -11.124 31.176 1.00 60.28 158 SER A CA 1
ATOM 1237 C C . SER A 1 158 ? -11.799 -10.533 32.263 1.00 60.28 158 SER A C 1
ATOM 1239 O O . SER A 1 158 ? -10.637 -10.930 32.351 1.00 60.28 158 SER A O 1
ATOM 1241 N N . ILE A 1 159 ? -12.296 -9.550 33.018 1.00 53.03 159 ILE A N 1
ATOM 1242 C CA . ILE A 1 159 ? -11.679 -8.973 34.221 1.00 53.03 159 ILE A CA 1
ATOM 1243 C C . ILE A 1 159 ? -12.244 -9.714 35.432 1.00 53.03 159 ILE A C 1
ATOM 1245 O O . ILE A 1 159 ? -11.439 -10.070 36.318 1.00 53.03 159 ILE A O 1
#

Sequence (159 aa):
MPDIATTIRMDRTAVVSFMFMLVVIVLFTMFSTILMSTLERKREFASLLALGTQQIELKLQIFFETFIFGIIACPLGSLSGVGLAKWLEGYDMMNIFEDVNTEDMEIGGFGMDTVITPFFSTSLTLQISISFFCAVLLLSVLPIYLISRISITDELRSI

Foldseek 3Di:
DVVVVVVVVVVVVVVVVVLVVVLVVVLVVVLVVLLVVCVVCLVVVLVVVVVPDDLVVVLVVLLVVLLVVLVVCLCVVLVVVVVVLVVVLPDQCCVVPVPDPQVVCDPPNDRDDSRPRPPDDVVVSVVSSVVSSVSSSVSSVVVSVVSVPDDSVVVVVVD